Protein AF-A0A7Y5UKS8-F1 (afdb_monomer_lite)

Secondary structure (DSSP, 8-state):
-----------------HHHHHHHH------SS--HHIIIIIHHHHH-TTSEEEE---SSS---EEES--

Radius of gyration: 25.23 Å; chains: 1; bounding box: 77×24×43 Å

pLDDT: mean 85.7, std 17.67, range [39.44, 98.25]

Sequence (70 aa):
MSTHRTGSASHTALTADPYDILHRGFHWQVPARFNIAQACCSRWAQATPQAVAVRLHEDDGPGATLTYGA

Foldseek 3Di:
DDDDDDPDDDDPPVDPDPVVCCVVPDDDPADPDDDPCCVLAVVCCVPPQQAFNDWADDPPDRTDTHGSHD

Structure (mmCIF, N/CA/C/O backbone):
data_AF-A0A7Y5UKS8-F1
#
_entry.id   AF-A0A7Y5UKS8-F1
#
loop_
_atom_site.group_PDB
_atom_site.id
_atom_site.type_symbol
_atom_site.label_atom_id
_atom_site.label_alt_id
_atom_site.label_comp_id
_atom_site.label_asym_id
_atom_site.label_entity_id
_atom_site.label_seq_id
_atom_site.pdbx_PDB_ins_code
_atom_site.Cartn_x
_atom_site.Cartn_y
_atom_site.Cartn_z
_atom_site.occupancy
_atom_site.B_iso_or_equiv
_atom_site.auth_seq_id
_atom_site.auth_comp_id
_atom_site.auth_asym_id
_atom_site.auth_atom_id
_atom_site.pdbx_PDB_model_num
ATOM 1 N N . MET A 1 1 ? 64.679 0.864 6.577 1.00 39.44 1 MET A N 1
ATOM 2 C CA . MET A 1 1 ? 63.994 1.762 5.624 1.00 39.44 1 MET A CA 1
ATOM 3 C C . MET A 1 1 ? 63.254 0.877 4.637 1.00 39.44 1 MET A C 1
ATOM 5 O O . MET A 1 1 ? 63.882 0.057 3.983 1.00 39.44 1 MET A O 1
ATOM 9 N N . SER A 1 2 ? 61.926 0.915 4.706 1.00 43.59 2 SER A N 1
ATOM 10 C CA . SER A 1 2 ? 60.985 -0.048 4.129 1.00 43.59 2 SER A CA 1
ATOM 11 C C . SER A 1 2 ? 61.055 -0.168 2.611 1.00 43.59 2 SER A C 1
ATOM 13 O O . SER A 1 2 ? 61.176 0.841 1.929 1.00 43.59 2 SER A O 1
ATOM 15 N N . THR A 1 3 ? 60.859 -1.385 2.101 1.00 48.75 3 THR A N 1
ATOM 16 C CA . THR A 1 3 ? 59.863 -1.703 1.053 1.00 48.75 3 THR A CA 1
ATOM 17 C C . THR A 1 3 ? 59.883 -3.209 0.784 1.00 48.75 3 THR A C 1
ATOM 19 O O . THR A 1 3 ? 60.387 -3.691 -0.224 1.00 48.75 3 THR A O 1
ATOM 22 N N . HIS A 1 4 ? 59.313 -3.987 1.707 1.00 43.97 4 HIS A N 1
ATOM 23 C CA . HIS A 1 4 ? 58.892 -5.344 1.374 1.00 43.97 4 HIS A CA 1
ATOM 24 C C . HIS A 1 4 ? 57.383 -5.383 1.179 1.00 43.97 4 HIS A C 1
ATOM 26 O O . HIS A 1 4 ? 56.631 -5.062 2.096 1.00 43.97 4 HIS A O 1
ATOM 32 N N . ARG A 1 5 ? 57.014 -5.901 0.004 1.00 56.19 5 ARG A N 1
ATOM 33 C CA . ARG A 1 5 ? 55.969 -6.905 -0.252 1.00 56.19 5 ARG A CA 1
ATOM 34 C C . ARG A 1 5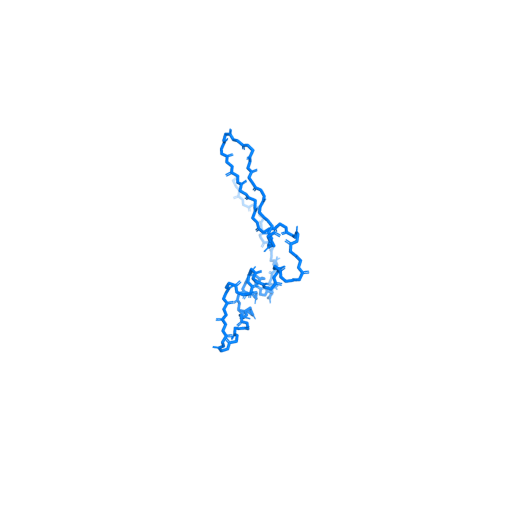 ? 54.969 -6.455 -1.317 1.00 56.19 5 ARG A C 1
ATOM 36 O O . ARG A 1 5 ? 53.964 -5.820 -1.035 1.00 56.19 5 ARG A O 1
ATOM 43 N N . THR A 1 6 ? 55.294 -6.847 -2.547 1.00 52.56 6 THR A N 1
ATOM 44 C CA . THR A 1 6 ? 54.412 -7.492 -3.527 1.00 52.56 6 THR A CA 1
ATOM 45 C C . THR A 1 6 ? 52.917 -7.434 -3.195 1.00 52.56 6 THR A C 1
ATOM 47 O O . THR A 1 6 ? 52.416 -8.250 -2.422 1.00 52.56 6 THR A O 1
ATOM 50 N N . GLY A 1 7 ? 52.198 -6.516 -3.842 1.00 46.06 7 GLY A N 1
ATOM 51 C CA . GLY A 1 7 ? 50.759 -6.652 -4.044 1.00 46.06 7 GLY A CA 1
ATOM 52 C C . GLY A 1 7 ? 50.519 -7.754 -5.071 1.00 46.06 7 GLY A C 1
ATOM 53 O O . GLY A 1 7 ? 50.689 -7.545 -6.268 1.00 46.06 7 GLY A O 1
ATOM 54 N N . SER A 1 8 ? 50.216 -8.949 -4.571 1.00 55.56 8 SER A N 1
ATOM 55 C CA . SER A 1 8 ? 49.744 -10.099 -5.340 1.00 55.56 8 SER A CA 1
ATOM 56 C C . SER A 1 8 ? 48.570 -9.695 -6.237 1.00 55.56 8 SER A C 1
ATOM 58 O O . SER A 1 8 ? 47.633 -9.051 -5.771 1.00 55.56 8 SER A O 1
ATOM 60 N N . ALA A 1 9 ? 48.602 -10.096 -7.508 1.00 65.75 9 ALA A N 1
ATOM 61 C CA . ALA A 1 9 ? 47.447 -10.011 -8.397 1.00 65.75 9 ALA A CA 1
ATOM 62 C C . ALA A 1 9 ? 46.248 -10.811 -7.838 1.00 65.75 9 ALA A C 1
ATOM 64 O O . ALA A 1 9 ? 46.459 -11.760 -7.074 1.00 65.75 9 ALA A O 1
ATOM 65 N N . SER A 1 10 ? 45.040 -10.493 -8.339 1.00 54.31 10 SER A N 1
ATOM 66 C CA . SER A 1 10 ? 43.744 -11.225 -8.260 1.00 54.31 10 SER A CA 1
ATOM 67 C C . SER A 1 10 ? 42.721 -10.564 -7.320 1.00 54.31 10 SER A C 1
ATOM 69 O O . SER A 1 10 ? 42.917 -10.532 -6.115 1.00 54.31 10 SER A O 1
ATOM 71 N N . HIS A 1 11 ? 41.612 -9.995 -7.813 1.00 54.00 11 HIS A N 1
ATOM 72 C CA . HIS A 1 11 ? 40.522 -10.745 -8.447 1.00 54.00 11 HIS A CA 1
ATOM 73 C C . HIS A 1 11 ? 39.816 -9.908 -9.540 1.00 54.00 11 HIS A C 1
ATOM 75 O O . HIS A 1 11 ? 38.953 -9.085 -9.243 1.00 54.00 11 HIS A O 1
ATOM 81 N N . THR A 1 12 ? 40.130 -10.132 -10.820 1.00 55.66 12 THR A N 1
ATOM 82 C CA . THR A 1 12 ? 39.195 -9.777 -11.901 1.00 55.66 12 THR A CA 1
ATOM 83 C C . THR A 1 12 ? 38.077 -10.816 -11.887 1.00 55.66 12 THR A C 1
ATOM 85 O O . THR A 1 12 ? 38.087 -11.759 -12.673 1.00 55.66 12 THR A O 1
ATOM 88 N N . ALA A 1 13 ? 37.126 -10.679 -10.964 1.00 59.78 13 ALA A N 1
ATOM 89 C CA . ALA A 1 13 ? 35.788 -11.182 -11.229 1.00 59.78 13 ALA A CA 1
ATOM 90 C C . ALA A 1 13 ? 35.053 -10.078 -11.980 1.00 59.78 13 ALA A C 1
ATOM 92 O O . ALA A 1 13 ? 34.745 -9.024 -11.432 1.00 59.78 13 ALA A O 1
ATOM 93 N N . LEU A 1 14 ? 34.786 -10.335 -13.256 1.00 60.59 14 LEU A N 1
ATOM 94 C CA . LEU A 1 14 ? 33.899 -9.566 -14.129 1.00 60.59 14 LEU A CA 1
ATOM 95 C C . LEU A 1 14 ? 32.428 -9.722 -13.692 1.00 60.59 14 LEU A C 1
ATOM 97 O O . LEU A 1 14 ? 31.548 -9.980 -14.508 1.00 60.59 14 LEU A O 1
ATOM 101 N N . THR A 1 15 ? 32.154 -9.651 -12.394 1.00 71.00 15 THR A N 1
ATOM 102 C CA . THR A 1 15 ? 30.805 -9.744 -11.843 1.00 71.00 15 THR A CA 1
ATOM 103 C C . THR A 1 15 ? 30.266 -8.336 -11.700 1.00 71.00 15 THR A C 1
ATOM 105 O O . THR A 1 15 ? 30.800 -7.545 -10.924 1.00 71.00 15 THR A O 1
ATOM 108 N N . ALA A 1 16 ? 29.240 -8.017 -12.489 1.00 80.94 16 ALA A N 1
ATOM 109 C CA . ALA A 1 16 ? 28.553 -6.737 -12.405 1.00 80.94 16 ALA A CA 1
ATOM 110 C C . ALA A 1 16 ? 28.066 -6.470 -10.968 1.00 80.94 16 ALA A C 1
ATOM 112 O O . ALA A 1 16 ? 27.628 -7.391 -10.276 1.00 80.94 16 ALA A O 1
ATOM 113 N N . ASP A 1 17 ? 28.159 -5.211 -10.537 1.00 91.94 17 ASP A N 1
ATOM 114 C CA . ASP A 1 17 ? 27.723 -4.768 -9.212 1.00 91.94 17 ASP A CA 1
ATOM 115 C C . ASP A 1 17 ? 26.218 -5.088 -9.013 1.00 91.94 17 ASP A C 1
ATOM 117 O O . ASP A 1 17 ? 25.398 -4.764 -9.881 1.00 91.94 17 ASP A O 1
ATOM 121 N N . PRO A 1 18 ? 25.824 -5.751 -7.905 1.00 92.12 18 PRO A N 1
ATOM 122 C CA . PRO A 1 18 ? 24.427 -6.062 -7.606 1.00 92.12 18 PRO A CA 1
ATOM 123 C C . PRO A 1 18 ? 23.485 -4.853 -7.617 1.00 92.12 18 PRO A C 1
ATOM 125 O O . PRO A 1 18 ? 22.350 -4.985 -8.078 1.00 92.12 18 PRO A O 1
ATOM 128 N N . TYR A 1 19 ? 23.931 -3.682 -7.147 1.00 93.75 19 TYR A N 1
ATOM 129 C CA . TYR A 1 19 ? 23.134 -2.453 -7.211 1.00 93.75 19 TYR A CA 1
ATOM 130 C C . TYR A 1 19 ? 22.833 -2.092 -8.664 1.00 93.75 19 TYR A C 1
ATOM 132 O O . TYR A 1 19 ? 21.692 -1.837 -9.037 1.00 93.75 19 TYR A O 1
ATOM 140 N N . ASP A 1 20 ? 23.864 -2.155 -9.494 1.00 94.69 20 ASP A N 1
ATOM 141 C CA . ASP A 1 20 ? 23.835 -1.862 -10.919 1.00 94.69 20 ASP A CA 1
ATOM 142 C C . ASP A 1 20 ? 22.909 -2.812 -11.694 1.00 94.69 20 ASP A C 1
ATOM 144 O O . ASP A 1 20 ? 22.173 -2.388 -12.587 1.00 94.69 20 ASP A O 1
ATOM 148 N N . ILE A 1 21 ? 22.919 -4.100 -11.340 1.00 95.06 21 ILE A N 1
ATOM 149 C CA . ILE A 1 21 ? 22.014 -5.112 -11.898 1.00 95.06 21 ILE A CA 1
ATOM 150 C C . ILE A 1 21 ? 20.562 -4.799 -11.517 1.00 95.06 21 ILE A C 1
ATOM 152 O O . ILE A 1 21 ? 19.693 -4.771 -12.389 1.00 95.06 21 ILE A O 1
ATOM 156 N N . LEU A 1 22 ? 20.292 -4.544 -10.233 1.00 95.12 22 LEU A N 1
ATOM 157 C CA . LEU A 1 22 ? 18.941 -4.266 -9.740 1.00 95.12 22 LEU A CA 1
ATOM 158 C C . LEU A 1 22 ? 18.391 -2.961 -10.312 1.00 95.12 22 LEU A C 1
ATOM 160 O O . LEU A 1 22 ? 17.263 -2.929 -10.799 1.00 95.12 22 LEU A O 1
ATOM 164 N N . HIS A 1 23 ? 19.199 -1.904 -10.303 1.00 94.06 23 HIS A N 1
ATOM 165 C CA . HIS A 1 23 ? 18.809 -0.589 -10.790 1.00 94.06 23 HIS A CA 1
ATOM 166 C C . HIS A 1 23 ? 18.498 -0.608 -12.292 1.00 94.06 23 HIS A C 1
ATOM 168 O O . HIS A 1 23 ? 17.536 0.020 -12.724 1.00 94.06 23 HIS A O 1
ATOM 174 N N . ARG A 1 24 ? 19.284 -1.341 -13.098 1.00 94.56 24 ARG A N 1
ATOM 175 C CA . ARG A 1 24 ? 19.037 -1.459 -14.545 1.00 94.56 24 ARG A CA 1
ATOM 176 C C . ARG A 1 24 ? 17.900 -2.416 -14.896 1.00 94.56 24 ARG A C 1
ATOM 178 O O . ARG A 1 24 ? 17.255 -2.206 -15.914 1.00 94.56 24 ARG A O 1
ATOM 185 N N . GLY A 1 25 ? 17.692 -3.474 -14.113 1.00 95.56 25 GLY A N 1
ATOM 186 C CA . GLY A 1 25 ? 16.701 -4.510 -14.420 1.00 95.56 25 GLY A CA 1
ATOM 187 C C . GLY A 1 25 ? 15.303 -4.240 -13.864 1.00 95.56 25 GLY A C 1
ATOM 188 O O . GLY A 1 25 ? 14.325 -4.800 -14.360 1.00 95.56 25 GLY A O 1
ATOM 189 N N . PHE A 1 26 ? 15.183 -3.415 -12.824 1.00 95.94 26 PHE A N 1
ATOM 190 C CA . PHE A 1 26 ? 13.897 -3.144 -12.203 1.00 95.94 26 PHE A CA 1
ATOM 191 C C . PHE A 1 26 ? 13.103 -2.101 -12.992 1.00 95.94 26 PHE A C 1
ATOM 193 O O . PHE A 1 26 ? 13.499 -0.944 -13.127 1.00 95.94 26 PHE A O 1
ATOM 200 N N . HIS A 1 27 ? 11.915 -2.501 -13.436 1.00 95.44 27 HIS A N 1
ATOM 201 C CA . HIS A 1 27 ? 10.947 -1.610 -14.057 1.00 95.44 27 HIS A CA 1
ATOM 202 C C . HIS A 1 27 ? 9.581 -1.788 -13.403 1.00 95.44 27 HIS A C 1
ATOM 204 O O . HIS A 1 27 ? 9.073 -2.905 -13.275 1.00 95.44 27 HIS A O 1
ATOM 210 N N . TRP A 1 28 ? 8.958 -0.674 -13.022 1.00 91.94 28 TRP A N 1
ATOM 211 C CA . TRP A 1 28 ? 7.581 -0.690 -12.550 1.00 91.94 28 TRP A CA 1
ATOM 212 C C . TRP A 1 28 ? 6.635 -1.066 -13.693 1.00 91.94 28 TRP A C 1
ATOM 214 O O . TRP A 1 28 ? 6.574 -0.388 -14.717 1.00 91.94 28 TRP A O 1
ATOM 224 N N . GLN A 1 29 ? 5.841 -2.113 -13.490 1.00 94.19 29 GLN A N 1
ATOM 225 C CA . GLN A 1 29 ? 4.746 -2.469 -14.391 1.00 94.19 29 GLN A CA 1
ATOM 226 C C . GLN A 1 29 ? 3.515 -1.623 -14.046 1.00 94.19 29 GLN A C 1
ATOM 228 O O . GLN A 1 29 ? 2.608 -2.083 -13.354 1.00 94.19 29 GLN A O 1
ATOM 233 N N . VAL A 1 30 ? 3.508 -0.357 -14.471 1.00 94.62 30 VAL A N 1
ATOM 234 C CA . VAL A 1 30 ? 2.402 0.576 -14.197 1.00 94.62 30 VAL A CA 1
ATOM 235 C C . VAL A 1 30 ? 1.356 0.487 -15.316 1.00 94.62 30 VAL A C 1
ATOM 237 O O . VAL A 1 30 ? 1.675 0.794 -16.465 1.00 94.62 30 VAL A O 1
ATOM 240 N N . PRO A 1 31 ? 0.102 0.090 -15.025 1.00 95.62 31 PRO A N 1
ATOM 241 C CA . PRO A 1 31 ? -0.959 0.068 -16.028 1.00 95.62 31 PRO A CA 1
ATOM 242 C C . PRO A 1 31 ? -1.294 1.471 -16.551 1.00 95.62 31 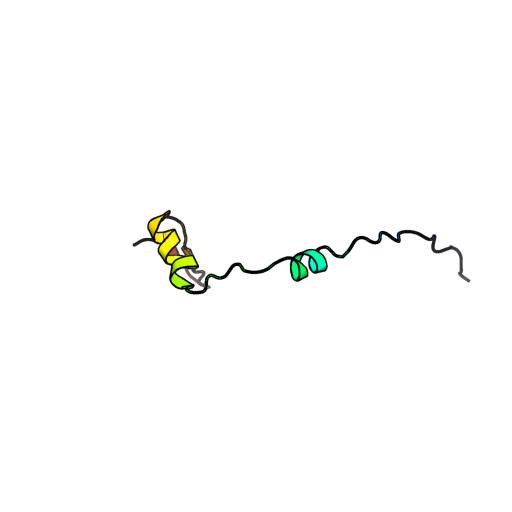PRO A C 1
ATOM 244 O O . PRO A 1 31 ? -1.172 2.456 -15.826 1.00 95.62 31 PRO A O 1
ATOM 247 N N . ALA A 1 32 ? -1.846 1.554 -17.767 1.00 97.06 32 ALA A N 1
ATOM 248 C CA . ALA A 1 32 ? -2.288 2.822 -18.368 1.00 97.06 32 ALA A CA 1
ATOM 249 C C . ALA A 1 32 ? -3.320 3.583 -17.509 1.00 97.06 32 ALA A C 1
ATOM 251 O O . ALA A 1 32 ? -3.407 4.807 -17.564 1.00 97.06 32 ALA A O 1
ATOM 252 N N . ARG A 1 33 ? -4.106 2.856 -16.704 1.00 97.12 33 ARG A N 1
ATOM 253 C CA . ARG A 1 33 ? -5.022 3.415 -15.706 1.00 97.12 33 ARG A CA 1
ATOM 254 C C . ARG A 1 33 ? -4.594 2.934 -14.330 1.00 97.12 33 ARG A C 1
ATOM 256 O O . ARG A 1 33 ? -4.931 1.826 -13.924 1.00 97.12 33 ARG A O 1
ATOM 263 N N . PHE A 1 34 ? -3.855 3.777 -13.628 1.00 96.44 34 PHE A N 1
ATOM 264 C CA . PHE A 1 34 ? -3.323 3.480 -12.308 1.00 96.44 34 PHE A CA 1
ATOM 265 C C . PHE A 1 34 ? -3.854 4.476 -11.276 1.00 96.44 34 PHE A C 1
ATOM 267 O O . PHE A 1 34 ? -3.967 5.669 -11.551 1.00 96.44 34 PHE A O 1
ATOM 274 N N . ASN A 1 35 ? -4.173 3.982 -10.080 1.00 96.50 35 ASN A N 1
ATOM 275 C CA . ASN A 1 35 ? -4.519 4.805 -8.929 1.00 96.50 35 ASN A CA 1
ATOM 276 C C . ASN A 1 35 ? -3.699 4.332 -7.724 1.00 96.50 35 ASN A C 1
ATOM 278 O O . ASN A 1 35 ? -3.894 3.224 -7.220 1.00 96.50 35 ASN A O 1
ATOM 282 N N . ILE A 1 36 ? -2.798 5.193 -7.251 1.00 96.75 36 ILE A N 1
ATOM 283 C CA . ILE A 1 36 ? -1.899 4.871 -6.143 1.00 96.75 36 ILE A CA 1
ATOM 284 C C . ILE A 1 36 ? -2.647 4.621 -4.826 1.00 96.75 36 ILE A C 1
ATOM 286 O O . ILE A 1 36 ? -2.286 3.706 -4.092 1.00 96.75 36 ILE A O 1
ATOM 290 N N . ALA A 1 37 ? -3.740 5.343 -4.555 1.00 97.19 37 ALA A N 1
ATOM 291 C CA . ALA A 1 37 ? -4.546 5.134 -3.351 1.00 97.19 37 ALA A CA 1
ATOM 292 C C . ALA A 1 37 ? -5.221 3.753 -3.359 1.00 97.19 37 ALA A C 1
ATOM 294 O O . ALA A 1 37 ? -5.308 3.089 -2.326 1.00 97.19 37 ALA A O 1
ATOM 295 N N . GLN A 1 38 ? -5.637 3.275 -4.534 1.00 96.94 38 GLN A N 1
ATOM 296 C CA . GLN A 1 38 ? -6.195 1.932 -4.672 1.00 96.94 38 GLN A CA 1
ATOM 297 C C . GLN A 1 38 ? -5.129 0.848 -4.464 1.00 96.94 38 GLN A C 1
ATOM 299 O O . GLN A 1 38 ? -5.385 -0.119 -3.743 1.00 96.94 38 GLN A O 1
ATOM 304 N N . ALA A 1 39 ? -3.937 1.021 -5.044 1.00 96.00 39 ALA A N 1
ATOM 305 C CA . ALA A 1 39 ? -2.836 0.064 -4.929 1.00 96.00 39 ALA A CA 1
ATOM 306 C C . ALA A 1 39 ? -2.270 -0.034 -3.499 1.00 96.00 39 ALA A C 1
ATOM 308 O O . ALA A 1 39 ? -1.966 -1.135 -3.029 1.00 96.00 39 ALA A O 1
ATOM 309 N N . CYS A 1 40 ? -2.146 1.103 -2.811 1.00 96.19 40 CYS A N 1
ATOM 310 C CA . CYS A 1 40 ? -1.553 1.187 -1.478 1.00 96.19 40 CYS A CA 1
ATOM 311 C C . CYS A 1 40 ? -2.562 0.995 -0.343 1.00 96.19 40 CYS A C 1
ATOM 313 O O . CYS A 1 40 ? -2.183 0.434 0.679 1.00 96.19 40 CYS A O 1
ATOM 315 N N . CYS A 1 41 ? -3.820 1.420 -0.504 1.00 97.56 41 CYS A N 1
ATOM 316 C CA . CYS A 1 41 ? -4.793 1.451 0.594 1.00 97.56 41 CYS A CA 1
ATOM 317 C C . CYS A 1 41 ? -6.032 0.604 0.297 1.00 97.56 41 CYS A C 1
ATOM 319 O O . CYS A 1 41 ? -6.263 -0.390 0.980 1.00 97.56 41 CYS A O 1
ATOM 321 N N . SER A 1 42 ? -6.823 0.946 -0.729 1.00 97.81 42 SER A N 1
ATOM 322 C CA . SER A 1 42 ? -8.152 0.333 -0.919 1.00 97.81 42 SER A CA 1
ATOM 323 C C . SER A 1 42 ? -8.095 -1.183 -1.117 1.00 97.81 42 SER A C 1
ATOM 325 O O . SER A 1 42 ? -8.931 -1.900 -0.575 1.00 97.81 42 SER A O 1
ATOM 327 N N . ARG A 1 43 ? -7.094 -1.691 -1.848 1.00 97.19 43 ARG A N 1
ATOM 328 C CA . ARG A 1 43 ? -6.890 -3.137 -2.026 1.00 97.19 43 ARG A CA 1
ATOM 329 C C . ARG A 1 43 ? -6.646 -3.856 -0.695 1.00 97.19 43 ARG A C 1
ATOM 331 O O . ARG A 1 43 ? -7.175 -4.942 -0.484 1.00 97.19 43 ARG A O 1
ATOM 338 N N . TRP A 1 44 ? -5.859 -3.258 0.194 1.00 98.12 44 TRP A N 1
ATOM 339 C CA . TRP A 1 44 ? -5.541 -3.826 1.506 1.00 98.12 44 TRP A CA 1
ATOM 340 C C . TRP A 1 44 ? -6.708 -3.705 2.483 1.00 98.12 44 TRP A C 1
ATOM 342 O O . TRP A 1 44 ? -6.971 -4.647 3.219 1.00 98.12 44 TRP A O 1
ATOM 352 N N . ALA A 1 45 ? -7.465 -2.608 2.428 1.00 98.25 45 ALA A N 1
ATOM 353 C CA . ALA A 1 45 ? -8.701 -2.458 3.192 1.00 98.25 45 ALA A CA 1
ATOM 354 C C . ALA A 1 45 ? -9.722 -3.558 2.854 1.00 98.25 45 ALA A C 1
ATOM 356 O O . ALA A 1 45 ? -10.405 -4.061 3.738 1.00 98.25 45 ALA A O 1
ATOM 357 N N . GLN A 1 46 ? -9.797 -3.964 1.581 1.00 98.12 46 GLN A N 1
ATOM 358 C CA . GLN A 1 46 ? -10.675 -5.049 1.135 1.00 98.12 46 GLN A CA 1
ATOM 359 C C . GLN A 1 46 ? -10.150 -6.438 1.521 1.00 98.12 46 GLN A C 1
ATOM 361 O O . GLN A 1 46 ? -10.924 -7.277 1.969 1.00 98.12 46 GLN A O 1
ATOM 366 N N . ALA A 1 47 ? -8.853 -6.700 1.329 1.00 98.19 47 ALA A N 1
ATOM 367 C CA . ALA A 1 47 ? -8.282 -8.032 1.534 1.00 98.19 47 ALA A CA 1
ATOM 368 C C . ALA A 1 47 ? -7.963 -8.339 3.008 1.00 98.19 47 ALA A C 1
ATOM 370 O O . ALA A 1 47 ? -8.145 -9.465 3.465 1.00 98.19 47 ALA A O 1
ATOM 371 N N . THR A 1 48 ? -7.459 -7.351 3.745 1.00 98.25 48 THR A N 1
ATOM 372 C CA . THR A 1 48 ? -6.932 -7.498 5.109 1.00 98.25 48 THR A CA 1
ATOM 373 C C . THR A 1 48 ? -7.220 -6.237 5.943 1.00 98.25 48 THR A C 1
ATOM 375 O O . THR A 1 48 ? -6.285 -5.537 6.343 1.00 98.25 48 THR A O 1
ATOM 378 N N . PRO A 1 49 ? -8.493 -5.919 6.238 1.00 98.12 49 PRO A N 1
ATOM 379 C CA . PRO A 1 49 ? -8.873 -4.665 6.902 1.00 98.12 49 PRO A CA 1
ATOM 380 C C . PRO A 1 49 ? -8.210 -4.470 8.271 1.00 98.12 49 PRO A C 1
ATOM 382 O O . PRO A 1 49 ? -7.898 -3.349 8.651 1.00 98.12 49 PRO A O 1
ATOM 385 N N . GLN A 1 50 ? -7.945 -5.554 9.002 1.00 98.25 50 GLN A N 1
ATOM 386 C CA . GLN A 1 50 ? -7.354 -5.490 10.344 1.00 98.25 50 GLN A CA 1
ATOM 387 C C . GLN A 1 50 ? -5.820 -5.387 10.343 1.00 98.25 50 GLN A C 1
ATOM 389 O O . GLN A 1 50 ? -5.209 -5.274 11.404 1.00 98.25 50 GLN A O 1
ATOM 394 N N . ALA A 1 51 ? -5.169 -5.439 9.176 1.00 98.06 51 ALA A N 1
ATOM 395 C CA . ALA A 1 51 ? -3.727 -5.244 9.095 1.00 98.06 51 ALA A CA 1
ATOM 396 C C . ALA A 1 51 ? -3.363 -3.793 9.443 1.00 98.06 51 ALA A C 1
ATOM 398 O O . ALA A 1 51 ? -4.069 -2.857 9.062 1.00 98.06 51 ALA A O 1
ATOM 399 N N . VAL A 1 52 ? -2.242 -3.610 10.146 1.00 97.81 52 VAL A N 1
ATOM 400 C CA . VAL A 1 52 ? -1.706 -2.283 10.479 1.00 97.81 52 VAL A CA 1
ATOM 401 C C . VAL A 1 52 ? -1.279 -1.565 9.200 1.00 97.81 52 VAL A C 1
ATOM 403 O O . VAL A 1 52 ? -0.437 -2.073 8.462 1.00 97.81 52 VAL A O 1
ATOM 406 N N . ALA A 1 53 ? -1.833 -0.377 8.973 1.00 97.75 53 ALA A N 1
ATOM 407 C CA . ALA A 1 53 ? -1.480 0.512 7.874 1.00 97.75 53 ALA A CA 1
ATOM 408 C C . ALA A 1 53 ? -0.406 1.524 8.290 1.00 97.75 53 ALA A C 1
ATOM 410 O O . ALA A 1 53 ? 0.563 1.734 7.565 1.00 97.75 53 ALA A O 1
ATOM 411 N N . VAL A 1 54 ? -0.564 2.146 9.463 1.00 97.00 54 VAL A N 1
ATOM 412 C CA . VAL A 1 54 ? 0.352 3.181 9.965 1.00 97.00 54 VAL A CA 1
ATOM 413 C C . VAL A 1 54 ? 0.559 3.004 11.466 1.00 97.00 54 VAL A C 1
ATOM 415 O O . VAL A 1 54 ? -0.405 2.835 12.212 1.00 97.00 54 VAL A O 1
ATOM 418 N N . ARG A 1 55 ? 1.816 3.086 11.916 1.00 96.00 55 ARG A N 1
ATOM 419 C CA . ARG A 1 55 ? 2.156 3.311 13.325 1.00 96.00 55 ARG A CA 1
ATOM 420 C C . ARG A 1 55 ? 2.649 4.740 13.476 1.00 96.00 55 ARG A C 1
ATOM 422 O O . ARG A 1 55 ? 3.676 5.104 12.911 1.00 96.00 55 ARG A O 1
ATOM 429 N N . LEU A 1 56 ? 1.875 5.546 14.182 1.00 95.81 56 LEU A N 1
ATOM 430 C CA . LEU A 1 56 ? 2.235 6.903 14.540 1.00 95.81 56 LEU A CA 1
ATOM 431 C C . LEU A 1 56 ? 3.113 6.831 15.783 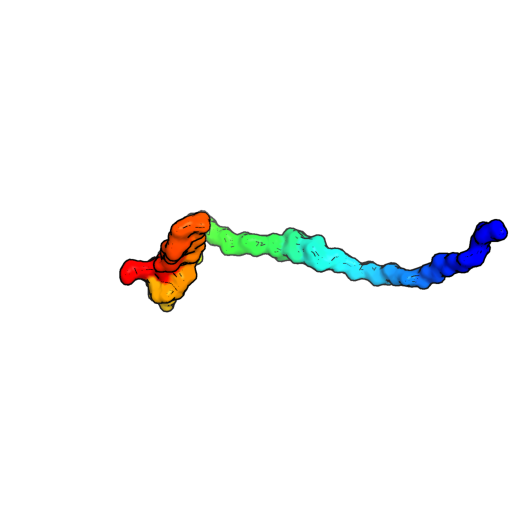1.00 95.81 56 LEU A C 1
ATOM 433 O O . LEU A 1 56 ? 2.800 6.100 16.719 1.00 95.81 56 LEU A O 1
ATOM 437 N N . HIS A 1 57 ? 4.207 7.579 15.770 1.00 94.25 57 HIS A N 1
ATOM 438 C CA . HIS A 1 57 ? 5.095 7.746 16.909 1.00 94.25 57 HIS A CA 1
ATOM 439 C C . HIS A 1 57 ? 5.003 9.203 17.357 1.00 94.25 57 HIS A C 1
ATOM 441 O O . HIS A 1 57 ? 5.083 10.100 16.521 1.00 94.25 57 HIS A O 1
ATOM 447 N N . GLU A 1 58 ? 4.807 9.415 18.653 1.00 91.31 58 GLU A N 1
ATOM 448 C CA . GLU A 1 58 ? 4.800 10.735 19.283 1.00 91.31 58 GLU A CA 1
ATOM 449 C C . GLU A 1 58 ? 5.969 10.810 20.264 1.00 91.31 58 GLU A C 1
ATOM 451 O O . GLU A 1 58 ? 6.343 9.791 20.849 1.00 91.31 58 GLU A O 1
ATOM 456 N N . ASP A 1 59 ? 6.546 12.000 20.427 1.00 87.94 59 ASP A N 1
ATOM 457 C CA . ASP A 1 59 ? 7.760 12.176 21.232 1.00 87.94 59 ASP A CA 1
ATOM 458 C C . ASP A 1 59 ? 7.512 11.940 22.735 1.00 87.94 59 ASP A C 1
ATOM 460 O O . ASP A 1 59 ? 8.374 11.382 23.408 1.00 87.94 59 ASP A O 1
ATOM 46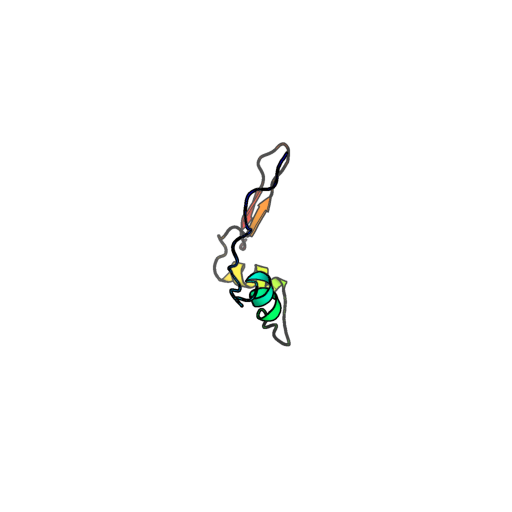4 N N . ASP A 1 60 ? 6.317 12.274 23.243 1.00 83.12 60 ASP A N 1
ATOM 465 C CA . ASP A 1 60 ? 5.996 12.264 24.684 1.00 83.12 60 ASP A CA 1
ATOM 466 C C . ASP A 1 60 ? 4.710 11.484 25.043 1.00 83.12 60 ASP A C 1
ATOM 468 O O . ASP A 1 60 ? 4.128 11.671 26.115 1.00 83.12 60 ASP A O 1
ATOM 472 N N . GLY A 1 61 ? 4.231 10.593 24.168 1.00 79.19 61 GLY A N 1
ATOM 473 C CA . GLY A 1 61 ? 2.955 9.899 24.371 1.00 79.19 61 GLY A CA 1
ATOM 474 C C . GLY A 1 61 ? 2.861 8.523 23.712 1.00 79.19 61 GLY A C 1
ATOM 475 O O . GLY A 1 61 ? 3.688 8.165 22.868 1.00 79.19 61 GLY A O 1
ATOM 476 N N . PRO A 1 62 ? 1.857 7.706 24.093 1.00 83.25 62 PRO A N 1
ATOM 477 C CA . PRO A 1 62 ? 1.584 6.469 23.385 1.00 83.25 62 PRO A CA 1
ATOM 478 C C . PRO A 1 62 ? 1.122 6.809 21.967 1.00 83.25 62 PRO A C 1
ATOM 480 O O . PRO A 1 62 ? 0.054 7.379 21.765 1.00 83.25 62 PRO A O 1
ATOM 483 N N . GLY A 1 63 ? 1.936 6.433 20.984 1.00 93.31 63 GLY A N 1
ATOM 484 C CA . GLY A 1 63 ? 1.583 6.569 19.578 1.00 93.31 63 GLY A CA 1
ATOM 485 C C . GLY A 1 63 ? 0.315 5.792 19.198 1.00 93.31 63 GLY A C 1
ATOM 486 O O . GLY A 1 63 ? -0.146 4.904 19.919 1.00 93.31 63 GLY A O 1
ATOM 487 N N . ALA A 1 64 ? -0.241 6.091 18.028 1.00 94.56 64 ALA A N 1
ATOM 488 C CA . ALA A 1 64 ? -1.442 5.432 17.521 1.00 94.56 64 ALA A CA 1
ATOM 489 C C . ALA A 1 64 ? -1.113 4.343 16.490 1.00 94.56 64 ALA A C 1
ATOM 491 O O . ALA A 1 64 ? -0.150 4.432 15.731 1.00 94.56 64 ALA A O 1
ATOM 492 N N . THR A 1 65 ? -1.944 3.304 16.425 1.00 96.38 65 THR A N 1
ATOM 493 C CA . THR A 1 65 ? -1.912 2.318 15.337 1.00 96.38 65 THR A CA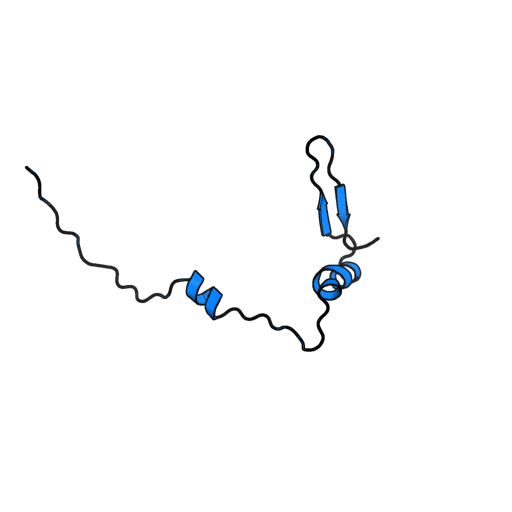 1
ATOM 494 C C . THR A 1 65 ? -3.198 2.437 14.534 1.00 96.38 65 THR A C 1
ATOM 496 O O . THR A 1 65 ? -4.280 2.255 15.081 1.00 96.38 65 THR A O 1
ATOM 499 N N . LEU A 1 66 ? -3.070 2.732 13.243 1.00 96.81 66 LEU A N 1
ATOM 500 C CA . LEU A 1 66 ? -4.176 2.755 12.291 1.00 96.81 66 LEU A CA 1
ATOM 501 C C . LEU A 1 66 ? -4.136 1.478 11.455 1.00 96.81 66 LEU A C 1
ATOM 503 O O . LEU A 1 66 ? -3.069 1.086 10.974 1.00 96.81 66 LEU A O 1
ATOM 507 N N . THR A 1 67 ? -5.285 0.837 11.273 1.00 98.19 67 THR A N 1
ATOM 508 C CA . THR A 1 67 ? -5.459 -0.314 10.378 1.00 98.19 67 THR A CA 1
ATOM 509 C C . THR A 1 67 ? -5.975 0.135 9.006 1.00 98.19 67 THR A C 1
ATOM 511 O O . THR A 1 67 ? -6.301 1.304 8.803 1.00 98.19 67 THR A O 1
ATOM 514 N N . TYR A 1 68 ? -5.985 -0.766 8.018 1.00 97.62 68 TYR A N 1
ATOM 515 C CA . TYR A 1 68 ? -6.465 -0.447 6.665 1.00 97.62 68 TYR A CA 1
ATOM 516 C C . TYR A 1 68 ? -7.996 -0.324 6.560 1.00 97.62 68 TYR A C 1
ATOM 518 O O . TYR A 1 68 ? -8.489 0.338 5.646 1.00 97.62 68 TYR A O 1
ATOM 526 N N . GLY A 1 69 ? -8.741 -0.996 7.437 1.00 93.62 69 GLY A N 1
ATOM 527 C CA . GLY A 1 69 ? -10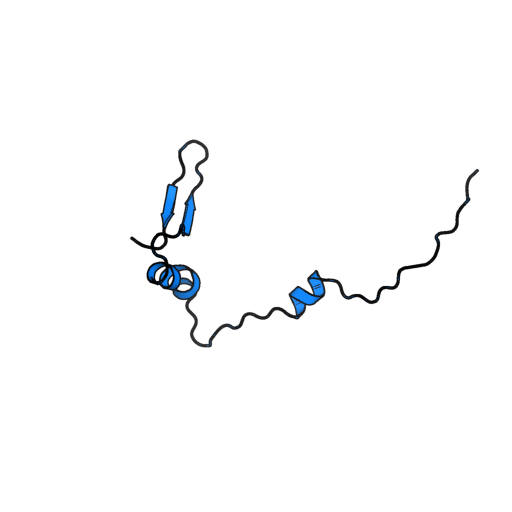.201 -0.953 7.531 1.00 93.62 69 GLY A CA 1
ATOM 528 C C . GLY A 1 69 ? -10.701 -0.004 8.624 1.00 93.62 69 GLY A C 1
ATOM 529 O O . GLY A 1 69 ? -9.919 0.448 9.456 1.00 93.62 69 GLY A O 1
ATOM 530 N N . ALA A 1 70 ? -12.006 0.282 8.594 1.00 73.94 70 ALA A N 1
ATOM 531 C CA . ALA A 1 70 ? -12.717 1.046 9.622 1.00 73.94 70 ALA A CA 1
ATOM 532 C C . ALA A 1 70 ? -13.216 0.147 10.762 1.00 73.94 70 ALA A C 1
ATOM 534 O O . ALA A 1 70 ? -13.548 -1.029 10.473 1.00 73.94 70 ALA A O 1
#